Protein AF-A0A7S1ZEJ2-F1 (afdb_monomer_lite)

Foldseek 3Di:
DDPPPPDPQVVVVQVVLVVVQFHKDADDDPDPADLQFKKKWKWFADPNFTWTAQQQARDIDGLAQVQQADFFDPQQPVRTGAGPGIDRCVSRPSRMGTHHDGHPMKMKMWGNDDARWGADNVHDIDDADQVDCNGSCPPTDMDMD

InterPro domains:
  IPR032477 Glycoside hydrolase 64 [PF16483] (22-144)
  IPR032477 Glycoside hydrolase 64 [PS52006] (20-145)
  IPR037176 Osmotin/thaumatin-like superfamily [G3DSA:2.60.110.10] (18-145)

pLDDT: mean 91.73, std 11.55, range [36.91, 98.69]

Organism: NCBI:txid49249

Secondary structure (DSSP, 8-state):
------S-TTHHHHHHHHHTT-EEEE----SSS-GGGEEEEEEEEETTEEEEEETTTTEEEE--GGGEEEEPPTT-TT--EEE--PEEGGGSGGGEEEE-S-EEEEEEEEESS---PPBPTTS-BPPP-TT-TT-TTTT--EEE-

Structure (mmCIF, N/CA/C/O backbone):
data_AF-A0A7S1ZEJ2-F1
#
_entry.id   AF-A0A7S1ZEJ2-F1
#
loop_
_atom_site.group_PDB
_atom_site.id
_atom_site.type_symbol
_atom_site.label_atom_id
_atom_site.label_alt_id
_atom_site.label_comp_id
_atom_site.label_asym_id
_atom_site.label_entity_id
_atom_site.label_seq_id
_atom_site.pdbx_PDB_ins_code
_atom_site.Cartn_x
_atom_site.Cartn_y
_atom_site.Cartn_z
_atom_site.occupancy
_atom_site.B_iso_or_equiv
_atom_site.auth_seq_id
_atom_site.auth_comp_id
_atom_site.auth_asym_id
_atom_site.auth_atom_id
_atom_site.pdbx_PDB_model_num
ATOM 1 N N . PHE A 1 1 ? -33.261 -12.967 -3.034 1.00 48.66 1 PHE A N 1
ATOM 2 C CA . PHE A 1 1 ? -33.316 -13.673 -1.741 1.00 48.66 1 PHE A CA 1
ATOM 3 C C . PHE A 1 1 ? -31.991 -14.366 -1.455 1.00 48.66 1 PHE A C 1
ATOM 5 O O . PHE A 1 1 ? -31.801 -15.516 -1.824 1.00 48.66 1 PHE A O 1
ATOM 12 N N . ARG A 1 2 ? -31.076 -13.633 -0.820 1.00 36.91 2 ARG A N 1
ATOM 13 C CA . ARG A 1 2 ? -30.402 -14.036 0.419 1.00 36.91 2 ARG A CA 1
ATOM 14 C C . ARG A 1 2 ? -29.876 -12.745 1.042 1.00 36.91 2 ARG A C 1
ATOM 16 O O . ARG A 1 2 ? -28.788 -12.284 0.727 1.00 36.91 2 ARG A O 1
ATOM 23 N N . GLU A 1 3 ? -30.740 -12.123 1.839 1.00 48.00 3 GLU A N 1
ATOM 24 C CA . GLU A 1 3 ? -30.300 -11.319 2.975 1.00 48.00 3 GLU A CA 1
ATOM 25 C C . GLU A 1 3 ? -29.650 -12.296 3.960 1.00 48.00 3 GLU A C 1
ATOM 27 O O . GLU A 1 3 ? -30.299 -12.843 4.843 1.00 48.00 3 GLU A O 1
ATOM 32 N N . GLU A 1 4 ? -28.375 -12.597 3.755 1.00 45.34 4 GLU A N 1
ATOM 33 C CA . GLU A 1 4 ? -27.500 -12.837 4.892 1.00 45.34 4 GLU A CA 1
ATOM 34 C C . GLU A 1 4 ? -26.731 -11.533 5.032 1.00 45.34 4 GLU A C 1
ATOM 36 O O . GLU A 1 4 ? -25.855 -11.227 4.223 1.00 45.34 4 GLU A O 1
ATOM 41 N N . LEU A 1 5 ? -27.113 -10.720 6.022 1.00 45.12 5 LEU A N 1
ATOM 42 C CA . LEU A 1 5 ? -26.173 -9.775 6.609 1.00 45.12 5 LEU A CA 1
ATOM 43 C C . LEU A 1 5 ? -24.899 -10.581 6.851 1.00 45.12 5 LEU A C 1
ATOM 45 O O . LEU A 1 5 ? -24.948 -11.587 7.563 1.00 45.12 5 LEU A O 1
ATOM 49 N N . ALA A 1 6 ? -23.821 -10.208 6.156 1.00 49.28 6 ALA A N 1
ATOM 50 C CA . ALA A 1 6 ? -22.530 -10.860 6.278 1.00 49.28 6 ALA A CA 1
ATOM 51 C C . ALA A 1 6 ? -22.258 -11.115 7.763 1.00 49.28 6 ALA A C 1
ATOM 53 O O . ALA A 1 6 ? -22.502 -10.225 8.584 1.00 49.28 6 ALA A O 1
ATOM 54 N N . ALA A 1 7 ? -21.812 -12.332 8.100 1.00 55.09 7 ALA A N 1
ATOM 55 C CA . ALA A 1 7 ? -21.327 -12.657 9.439 1.00 55.09 7 ALA A CA 1
ATOM 56 C C . ALA A 1 7 ? -20.543 -11.453 9.988 1.00 55.09 7 ALA A C 1
ATOM 58 O O . ALA A 1 7 ? -19.780 -10.877 9.203 1.00 55.09 7 ALA A O 1
ATOM 59 N N . PRO A 1 8 ? -20.759 -11.032 11.252 1.00 60.78 8 PRO A N 1
ATOM 60 C CA . PRO A 1 8 ? -20.260 -9.755 11.734 1.00 60.78 8 PRO A CA 1
ATOM 61 C C . PRO A 1 8 ? -18.789 -9.623 11.382 1.00 60.78 8 PRO A C 1
ATOM 63 O O . PRO A 1 8 ? -17.963 -10.451 11.777 1.00 60.78 8 PRO A O 1
ATOM 66 N N . PHE A 1 9 ? -18.511 -8.661 10.506 1.00 73.44 9 PHE A N 1
ATOM 67 C CA . PHE A 1 9 ? -17.194 -8.420 9.956 1.00 73.44 9 PHE A CA 1
ATOM 68 C C . PHE A 1 9 ? -16.206 -8.340 11.122 1.00 73.44 9 PHE A C 1
ATOM 70 O O . PHE A 1 9 ? -16.243 -7.380 11.877 1.00 73.44 9 PHE A O 1
ATOM 77 N N . ASN A 1 10 ? -15.382 -9.376 11.300 1.00 79.81 10 ASN A N 1
ATOM 78 C CA . ASN A 1 10 ? -14.278 -9.488 12.257 1.00 79.81 10 ASN A CA 1
ATOM 79 C C . ASN A 1 10 ? -14.439 -8.729 13.596 1.00 79.81 10 ASN A C 1
ATOM 81 O O . ASN A 1 10 ? -13.499 -8.056 14.027 1.00 79.81 10 ASN A O 1
ATOM 85 N N . ASP A 1 11 ? -15.589 -8.855 14.274 1.00 83.56 11 ASP A N 1
ATOM 86 C CA . ASP A 1 11 ? -15.988 -8.008 15.417 1.00 83.56 11 ASP A CA 1
ATOM 87 C C . ASP A 1 11 ? -14.891 -7.804 16.469 1.00 83.56 11 ASP A C 1
ATOM 89 O O . ASP A 1 11 ? -14.611 -6.675 16.868 1.00 83.56 11 ASP A O 1
ATOM 93 N N . ALA A 1 12 ? -14.218 -8.878 16.894 1.00 85.81 12 ALA A N 1
ATOM 94 C CA . ALA A 1 12 ? -13.167 -8.793 17.909 1.00 85.81 12 ALA A CA 1
ATOM 95 C C . ALA A 1 12 ? -11.935 -7.999 17.431 1.00 85.81 12 ALA A C 1
ATOM 97 O O . ALA A 1 12 ? -11.381 -7.191 18.176 1.00 85.81 12 ALA A O 1
ATOM 98 N N . ARG A 1 13 ? -11.503 -8.194 16.176 1.00 87.00 13 ARG A N 1
ATOM 99 C CA . ARG A 1 13 ? -10.372 -7.447 15.597 1.00 87.00 13 ARG A CA 1
ATOM 100 C C . ARG A 1 13 ? -10.758 -5.985 15.374 1.00 87.00 13 ARG A C 1
ATOM 102 O O . ARG A 1 13 ? -9.969 -5.091 15.668 1.00 87.00 13 ARG A O 1
ATOM 109 N N . ASN A 1 14 ? -11.989 -5.745 14.939 1.00 92.00 14 ASN A N 1
ATOM 110 C CA . ASN A 1 14 ? -12.524 -4.405 14.741 1.00 92.00 14 ASN A CA 1
ATOM 111 C C . ASN A 1 14 ? -12.665 -3.633 16.045 1.00 92.00 14 ASN A C 1
ATOM 113 O O . ASN A 1 14 ? -12.286 -2.465 16.093 1.00 92.00 14 ASN A O 1
ATOM 117 N N . ALA A 1 15 ? -13.116 -4.286 17.116 1.00 92.50 15 ALA A N 1
ATOM 118 C CA . ALA A 1 15 ? -13.158 -3.691 18.445 1.00 92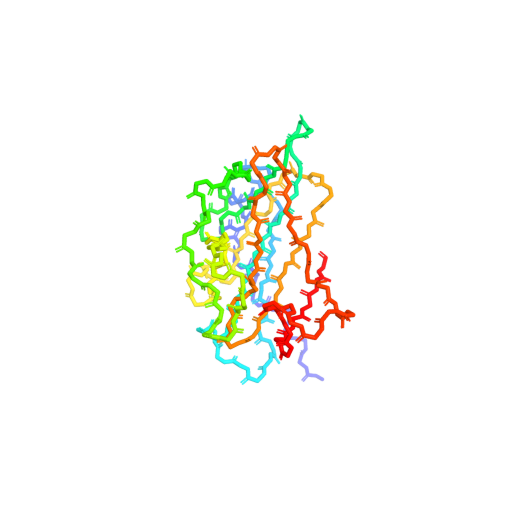.50 15 ALA A CA 1
ATOM 119 C C . ALA A 1 15 ? -11.765 -3.218 18.892 1.00 92.50 15 ALA A C 1
ATOM 121 O O . ALA A 1 15 ? -11.638 -2.108 19.404 1.00 92.50 15 ALA A O 1
ATOM 122 N N . ASN A 1 16 ? -10.709 -3.995 18.620 1.00 93.00 16 ASN A N 1
ATOM 123 C CA . ASN A 1 16 ? -9.329 -3.596 18.925 1.00 93.00 16 ASN A CA 1
ATOM 124 C C . ASN A 1 16 ? -8.863 -2.391 18.090 1.00 93.00 16 ASN A C 1
ATOM 126 O O . ASN A 1 16 ? -8.187 -1.498 18.608 1.00 93.00 16 ASN A O 1
ATOM 130 N N . PHE A 1 17 ? -9.226 -2.329 16.805 1.00 95.69 17 PHE A N 1
ATOM 131 C CA . PHE A 1 17 ? -8.924 -1.165 15.970 1.00 95.69 17 PHE A CA 1
ATOM 132 C C . PHE A 1 17 ? -9.636 0.091 16.471 1.00 95.69 17 PHE A C 1
ATOM 134 O O . PHE A 1 17 ? -8.983 1.107 16.700 1.00 95.69 17 PHE A O 1
ATOM 141 N N . VAL A 1 18 ? -10.934 0.004 16.751 1.00 95.00 18 VAL A N 1
ATOM 142 C CA . VAL A 1 18 ? -11.714 1.135 17.269 1.00 95.00 18 VAL A CA 1
ATOM 143 C C . VAL A 1 18 ? -11.185 1.593 18.630 1.00 95.00 18 VAL A C 1
ATOM 145 O O . VAL A 1 18 ? -10.970 2.788 18.829 1.00 95.00 18 VAL A O 1
ATOM 148 N N . ALA A 1 19 ? -10.891 0.661 19.542 1.00 95.12 19 ALA A N 1
ATOM 149 C CA . ALA A 1 19 ? -10.313 0.968 20.852 1.00 95.12 19 ALA A CA 1
ATOM 150 C C . ALA A 1 19 ? -8.933 1.647 20.764 1.00 95.12 19 ALA A C 1
ATOM 152 O O . ALA A 1 19 ? -8.556 2.386 21.671 1.00 95.12 19 ALA A O 1
ATOM 153 N N . SER A 1 20 ? -8.195 1.438 19.668 1.00 93.94 20 SER A N 1
ATOM 154 C CA . SER A 1 20 ? -6.914 2.101 19.381 1.00 93.94 20 SER A CA 1
ATOM 155 C C . SER A 1 20 ? -7.038 3.322 18.456 1.00 93.94 20 SER A C 1
ATOM 157 O O . SER A 1 20 ? -6.027 3.839 17.982 1.00 93.94 20 SER A O 1
ATOM 159 N N . GLY A 1 21 ? -8.259 3.811 18.206 1.00 95.00 21 GLY A N 1
ATOM 160 C CA . GLY A 1 21 ? -8.506 5.011 17.402 1.00 95.00 21 GLY A CA 1
ATOM 161 C C . GLY A 1 21 ? -8.303 4.822 15.895 1.00 95.00 21 GLY A C 1
ATOM 162 O O . GLY A 1 21 ? -8.055 5.798 15.186 1.00 95.00 21 GLY A O 1
ATOM 163 N N . LYS A 1 22 ? -8.386 3.583 15.401 1.00 96.56 22 LYS A N 1
ATOM 164 C CA . LYS A 1 22 ? -8.263 3.225 13.982 1.00 96.56 22 LYS A CA 1
ATOM 165 C C . LYS A 1 22 ? -9.632 2.864 13.402 1.00 96.56 22 LYS A C 1
ATOM 167 O O . LYS A 1 22 ? -10.455 2.243 14.073 1.00 96.56 22 LYS A O 1
ATOM 172 N N . LEU A 1 23 ? -9.861 3.221 12.141 1.00 95.31 23 LEU A N 1
ATOM 173 C CA . LEU A 1 23 ? -11.061 2.846 11.395 1.00 95.31 23 LEU A CA 1
ATOM 174 C C . LEU A 1 23 ? -10.818 1.493 10.701 1.00 95.31 23 LEU A C 1
ATOM 176 O O . LEU A 1 23 ? -9.891 1.414 9.897 1.00 95.31 23 LEU A O 1
ATOM 180 N N . PRO A 1 24 ? -11.580 0.423 10.992 1.00 95.50 24 PRO A N 1
ATOM 181 C CA . PRO A 1 24 ? -11.393 -0.863 10.323 1.00 95.50 24 PRO A CA 1
ATOM 182 C C . PRO A 1 24 ? -11.876 -0.831 8.865 1.00 95.50 24 PRO A C 1
ATOM 184 O O . PRO A 1 24 ? -12.976 -0.357 8.584 1.00 95.50 24 PRO A O 1
ATOM 187 N N . TYR A 1 25 ? -11.073 -1.382 7.953 1.00 95.25 25 TYR A N 1
ATOM 188 C CA . TYR A 1 25 ? -11.394 -1.550 6.531 1.00 95.25 25 TYR A CA 1
ATOM 189 C C . TYR A 1 25 ? -11.414 -3.035 6.161 1.00 95.25 25 TYR A C 1
ATOM 191 O O . TYR A 1 25 ? -10.425 -3.734 6.382 1.00 95.25 25 TYR A O 1
ATOM 199 N N . LEU A 1 26 ? -12.520 -3.499 5.572 1.00 94.50 26 LEU A N 1
ATOM 200 C CA . LEU A 1 26 ? -12.632 -4.835 4.978 1.00 94.50 26 LEU A CA 1
ATOM 201 C C . LEU A 1 26 ? -12.105 -4.818 3.541 1.00 94.50 26 LEU A C 1
ATOM 203 O O . LEU A 1 26 ? -12.587 -4.043 2.715 1.00 94.50 26 LEU A O 1
ATOM 207 N N . LEU A 1 27 ? -11.190 -5.728 3.225 1.00 94.00 27 LEU A N 1
ATOM 208 C CA . LEU A 1 27 ? -10.727 -5.997 1.868 1.00 94.00 27 LEU A CA 1
ATOM 209 C C . LEU A 1 27 ? -11.450 -7.228 1.303 1.00 94.00 27 LEU A C 1
ATOM 211 O O . LEU A 1 27 ? -10.937 -8.344 1.332 1.00 94.00 27 LEU A O 1
ATOM 215 N N . ASP A 1 28 ? -12.661 -7.034 0.783 1.00 94.19 28 ASP A N 1
ATOM 216 C CA . ASP A 1 28 ? -13.440 -8.124 0.185 1.00 94.19 28 ASP A CA 1
ATOM 217 C C . ASP A 1 28 ? -13.008 -8.390 -1.270 1.00 94.19 28 ASP A C 1
ATOM 219 O O . ASP A 1 28 ? -13.441 -7.714 -2.208 1.00 94.19 28 ASP A O 1
ATOM 223 N N . ASN A 1 29 ? -12.130 -9.377 -1.479 1.00 95.00 29 ASN A N 1
ATOM 224 C CA . ASN A 1 29 ? -11.659 -9.730 -2.819 1.00 95.00 29 ASN A CA 1
ATOM 225 C C . ASN A 1 29 ? -12.739 -10.456 -3.634 1.00 95.00 29 ASN A C 1
ATOM 227 O O . ASN A 1 29 ? -12.906 -11.672 -3.552 1.00 95.00 29 ASN A O 1
ATOM 231 N N . LYS A 1 30 ? -13.429 -9.689 -4.481 1.00 95.44 30 LYS A N 1
ATOM 232 C CA . LYS A 1 30 ? -14.364 -10.179 -5.509 1.00 95.44 30 LYS A CA 1
ATOM 233 C C . LYS A 1 30 ? -13.767 -10.208 -6.919 1.00 95.44 30 LYS A C 1
ATOM 235 O O . LYS A 1 30 ? -14.499 -10.322 -7.900 1.00 95.44 30 LYS A O 1
ATOM 240 N N . SER A 1 31 ? -12.452 -10.047 -7.039 1.00 95.44 31 SER A N 1
ATOM 241 C CA . SER A 1 31 ? -11.774 -10.103 -8.331 1.00 95.44 31 SER A CA 1
ATOM 242 C C . SER A 1 31 ? -11.566 -11.552 -8.793 1.00 95.44 31 SER A C 1
ATOM 244 O O . SER A 1 31 ? -11.847 -12.507 -8.072 1.00 95.44 31 SER A O 1
ATOM 246 N N . ARG A 1 32 ? -11.043 -11.722 -10.012 1.00 96.56 32 ARG A N 1
ATOM 247 C CA . ARG A 1 32 ? -10.613 -13.031 -10.537 1.00 96.56 32 ARG A CA 1
ATOM 248 C C . ARG A 1 32 ? -9.273 -13.516 -9.966 1.00 96.56 32 ARG A C 1
ATOM 250 O O . ARG A 1 32 ? -8.865 -14.629 -10.275 1.00 96.56 32 ARG A O 1
ATOM 257 N N . TYR A 1 33 ? -8.564 -12.659 -9.236 1.00 98.12 33 TYR A N 1
ATOM 258 C CA . TYR A 1 33 ? -7.190 -12.891 -8.807 1.00 98.12 33 TYR A CA 1
ATOM 259 C C . TYR A 1 33 ? -7.134 -13.567 -7.441 1.00 98.12 33 TYR A C 1
ATOM 261 O O . TYR A 1 33 ? -7.932 -13.256 -6.548 1.00 98.12 33 TYR A O 1
ATOM 269 N N . GLY A 1 34 ? -6.165 -14.471 -7.274 1.00 98.00 34 GLY A N 1
ATOM 270 C CA . GLY A 1 34 ? -5.849 -15.069 -5.980 1.00 98.00 34 GLY A CA 1
ATOM 271 C C . GLY A 1 34 ? -5.410 -14.008 -4.969 1.00 98.00 34 GLY A C 1
ATOM 272 O O . GLY A 1 34 ? -4.912 -12.947 -5.336 1.00 98.00 34 GLY A O 1
ATOM 273 N N . ARG A 1 35 ? -5.599 -14.267 -3.671 1.00 97.44 35 ARG A N 1
ATOM 274 C CA . ARG A 1 35 ? -5.227 -13.319 -2.597 1.00 97.44 35 ARG A CA 1
ATOM 275 C C . ARG A 1 35 ? -3.724 -13.020 -2.557 1.00 97.44 35 ARG A C 1
ATOM 277 O O . ARG A 1 35 ? -3.316 -11.952 -2.124 1.00 97.44 35 ARG A O 1
ATOM 284 N N . ASP A 1 36 ? -2.911 -13.970 -2.983 1.00 98.31 36 ASP A N 1
ATOM 285 C CA . ASP A 1 36 ? -1.462 -13.860 -3.143 1.00 98.31 36 ASP A CA 1
ATOM 286 C C . ASP A 1 36 ? -1.049 -13.009 -4.356 1.00 98.31 36 ASP A C 1
ATOM 288 O O . ASP A 1 36 ? 0.108 -12.613 -4.456 1.00 98.31 36 ASP A O 1
ATOM 292 N N . GLN A 1 37 ? -2.001 -12.690 -5.239 1.00 98.56 37 GLN A N 1
ATOM 293 C CA . GLN A 1 37 ? -1.830 -11.854 -6.427 1.00 98.56 37 GLN A CA 1
ATOM 294 C C . GLN A 1 37 ? -2.482 -10.471 -6.274 1.00 98.56 37 GLN A C 1
ATOM 296 O O . GLN A 1 37 ? -2.564 -9.731 -7.249 1.00 98.56 37 GLN A O 1
ATOM 301 N N . VAL A 1 38 ? -2.998 -10.113 -5.096 1.00 98.62 38 VAL A N 1
ATOM 302 C CA . VAL A 1 38 ? -3.556 -8.779 -4.832 1.00 98.62 38 VAL A CA 1
ATOM 303 C C . VAL A 1 38 ? -2.642 -8.072 -3.847 1.00 98.62 38 VAL A C 1
ATOM 305 O O . VAL A 1 38 ? -2.398 -8.585 -2.758 1.00 98.62 38 VAL A O 1
ATOM 308 N N . TYR A 1 39 ? -2.165 -6.893 -4.221 1.00 98.56 39 TYR A N 1
ATOM 309 C CA . TYR A 1 39 ? -1.208 -6.103 -3.458 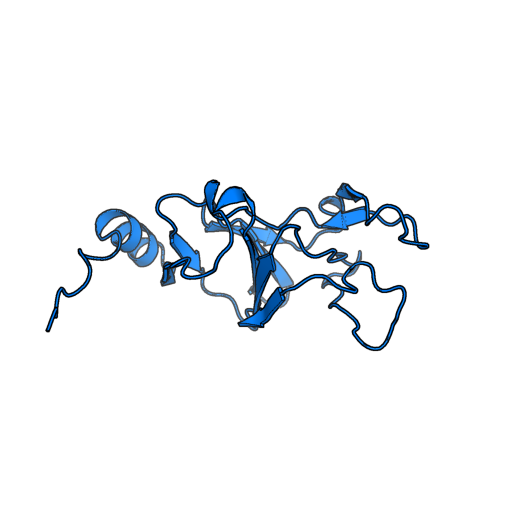1.00 98.56 39 TYR A CA 1
ATOM 310 C C . TYR A 1 39 ? -1.863 -4.792 -3.040 1.00 98.56 39 TYR A C 1
ATOM 312 O O . TYR A 1 39 ? -2.477 -4.114 -3.864 1.00 98.56 39 TYR A O 1
ATOM 320 N N . ILE A 1 40 ? -1.746 -4.436 -1.761 1.00 98.69 40 ILE A N 1
ATOM 321 C CA . ILE A 1 40 ? -2.370 -3.241 -1.199 1.00 98.69 40 ILE A CA 1
ATOM 322 C C . ILE A 1 40 ? -1.331 -2.417 -0.441 1.00 98.69 40 ILE A C 1
ATOM 324 O O . ILE A 1 40 ? -0.565 -2.957 0.355 1.00 98.69 40 ILE A O 1
ATOM 328 N N . ALA A 1 41 ? -1.337 -1.104 -0.652 1.00 98.31 41 ALA A N 1
ATOM 329 C CA . ALA A 1 41 ? -0.578 -0.142 0.143 1.00 98.31 41 ALA A CA 1
ATOM 330 C C . ALA A 1 41 ? -1.484 1.024 0.545 1.00 98.31 41 ALA A C 1
ATOM 332 O O . ALA A 1 41 ? -2.354 1.430 -0.224 1.00 98.31 41 ALA A O 1
ATOM 333 N N . ALA A 1 42 ? -1.272 1.594 1.730 1.00 98.12 42 ALA A N 1
ATOM 334 C CA . ALA A 1 42 ? -1.965 2.803 2.164 1.00 98.12 42 ALA A CA 1
ATOM 335 C C . ALA A 1 42 ? -0.951 3.887 2.527 1.00 98.12 42 ALA A C 1
ATOM 337 O O . ALA A 1 42 ? 0.013 3.649 3.252 1.00 98.12 42 ALA A O 1
ATOM 338 N N . THR A 1 43 ? -1.189 5.090 2.020 1.00 97.50 43 THR A N 1
ATOM 339 C CA . THR A 1 43 ? -0.340 6.269 2.220 1.00 97.50 43 THR A CA 1
ATOM 340 C C . THR A 1 43 ? -1.156 7.414 2.801 1.00 97.50 43 THR A C 1
ATOM 342 O O . THR A 1 43 ? -2.383 7.395 2.713 1.00 97.50 43 THR A O 1
ATOM 345 N N . GLY A 1 44 ? -0.497 8.409 3.390 1.00 96.69 44 GLY A N 1
ATOM 346 C CA . GLY A 1 44 ? -1.136 9.636 3.858 1.00 96.69 44 GLY A CA 1
ATOM 347 C C . GLY A 1 44 ? -0.154 10.576 4.547 1.00 96.69 44 GLY A C 1
ATOM 348 O O . GLY A 1 44 ? 1.050 10.528 4.300 1.00 96.69 44 GLY A O 1
ATOM 349 N N . ILE A 1 45 ? -0.680 11.452 5.402 1.00 96.88 45 ILE A N 1
ATOM 350 C CA . ILE A 1 45 ? 0.077 12.491 6.107 1.00 96.88 45 ILE A CA 1
ATOM 351 C C . ILE A 1 45 ? -0.280 12.490 7.599 1.00 96.88 45 ILE A C 1
ATOM 353 O O . ILE A 1 45 ? -1.461 12.475 7.958 1.00 96.88 45 ILE A O 1
ATOM 357 N N . VAL A 1 46 ? 0.741 12.574 8.458 1.00 96.44 46 VAL A N 1
ATOM 358 C CA . VAL A 1 46 ? 0.626 12.799 9.910 1.00 96.44 46 VAL A CA 1
ATOM 359 C C . VAL A 1 46 ? 1.465 14.016 10.280 1.00 96.44 46 VAL A C 1
ATOM 361 O O . VAL A 1 46 ? 2.658 14.056 9.993 1.00 96.44 46 VAL A O 1
ATOM 364 N N . ASP A 1 47 ? 0.839 15.028 10.885 1.00 95.12 47 ASP A N 1
ATOM 365 C CA . ASP A 1 47 ? 1.501 16.267 11.329 1.00 95.12 47 ASP A CA 1
ATOM 366 C C . ASP A 1 47 ? 2.369 16.935 10.243 1.00 95.12 47 ASP A C 1
ATOM 368 O O . ASP A 1 47 ? 3.454 17.448 10.504 1.00 95.12 47 ASP A O 1
ATOM 372 N N . GLY A 1 48 ? 1.894 16.900 8.992 1.00 94.12 48 GLY A N 1
ATOM 373 C CA . GLY A 1 48 ? 2.595 17.447 7.824 1.00 94.12 48 GLY A CA 1
ATOM 374 C C . GLY A 1 48 ? 3.644 16.520 7.199 1.00 94.12 48 GLY A C 1
ATOM 375 O O . GLY A 1 48 ? 4.140 16.825 6.119 1.00 94.12 48 GLY A O 1
ATOM 376 N N . ASN A 1 49 ? 3.940 15.375 7.818 1.00 94.81 49 ASN A N 1
ATOM 377 C CA . ASN A 1 49 ? 4.928 14.416 7.332 1.00 94.81 49 ASN A CA 1
ATOM 378 C C . ASN A 1 49 ? 4.266 13.290 6.520 1.00 94.81 49 ASN A C 1
ATOM 380 O O . ASN A 1 49 ? 3.294 12.693 6.999 1.00 94.81 49 ASN A O 1
ATOM 384 N N . PRO A 1 50 ? 4.776 12.965 5.317 1.00 96.69 50 PRO A N 1
ATOM 385 C CA . PRO A 1 50 ? 4.308 11.822 4.539 1.00 96.69 50 PRO A CA 1
ATOM 386 C C . PRO A 1 50 ? 4.588 10.492 5.248 1.00 96.69 50 PRO A C 1
ATOM 388 O O . PRO A 1 50 ? 5.702 10.235 5.712 1.00 96.69 50 PRO A O 1
ATOM 391 N N . VAL A 1 51 ? 3.574 9.632 5.300 1.00 97.38 51 VAL A N 1
ATOM 392 C CA . VAL A 1 51 ? 3.631 8.318 5.947 1.00 97.38 51 VAL A CA 1
ATOM 393 C C . VAL A 1 51 ? 2.981 7.245 5.086 1.00 97.38 51 VAL A C 1
ATOM 395 O O . VAL A 1 51 ? 2.097 7.522 4.273 1.00 97.38 51 VAL A O 1
ATOM 398 N N . TRP A 1 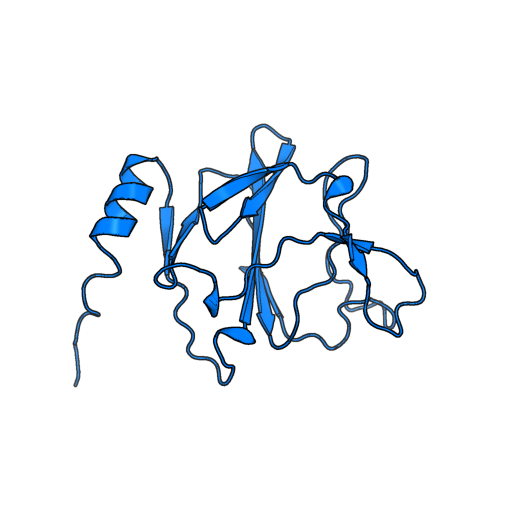52 ? 3.364 5.999 5.319 1.00 97.69 52 TRP A N 1
ATOM 399 C CA . TRP A 1 52 ? 2.644 4.827 4.842 1.00 97.69 52 TRP A CA 1
ATOM 400 C C . TRP A 1 52 ? 2.210 3.959 6.027 1.00 97.69 52 TRP A C 1
ATOM 402 O O . TRP A 1 52 ? 2.732 4.085 7.138 1.00 97.69 52 TRP A O 1
ATOM 412 N N . VAL A 1 53 ? 1.197 3.125 5.809 1.00 98.06 53 VAL A N 1
ATOM 413 C CA . VAL A 1 53 ? 0.670 2.201 6.816 1.00 98.06 53 VAL A CA 1
ATOM 414 C C . VAL A 1 53 ? 1.050 0.787 6.405 1.00 98.06 53 VAL A C 1
ATOM 416 O O . VAL A 1 53 ? 0.766 0.386 5.279 1.00 98.06 53 VAL A O 1
ATOM 419 N N . HIS A 1 54 ? 1.654 0.022 7.308 1.00 97.50 54 HIS A N 1
ATOM 420 C CA . HIS A 1 54 ? 1.900 -1.399 7.087 1.00 97.50 54 HIS A CA 1
ATOM 421 C C . HIS A 1 54 ? 0.618 -2.181 7.384 1.00 97.50 54 HIS A C 1
ATOM 423 O O . HIS A 1 54 ? 0.088 -2.129 8.491 1.00 97.50 54 HIS A O 1
ATOM 429 N N . LEU A 1 55 ? 0.046 -2.864 6.388 1.00 97.44 55 LEU A N 1
ATOM 430 C CA . LEU A 1 55 ? -1.339 -3.348 6.486 1.00 97.44 55 LEU A CA 1
ATOM 431 C C . LEU A 1 55 ? -1.502 -4.604 7.353 1.00 97.44 55 LEU A C 1
ATOM 433 O O . LEU A 1 55 ? -2.601 -4.850 7.854 1.00 97.44 55 LEU A O 1
ATOM 437 N N . SER A 1 56 ? -0.442 -5.383 7.576 1.00 95.25 56 SER A N 1
ATOM 438 C CA . SER A 1 56 ? -0.532 -6.601 8.395 1.00 95.25 56 SER A CA 1
ATOM 439 C C . SER A 1 56 ? -0.732 -6.294 9.891 1.00 95.25 56 SER A C 1
ATOM 441 O O . SER A 1 56 ? -1.525 -6.963 10.566 1.00 95.25 56 SER A O 1
ATOM 443 N N . ASP A 1 57 ? -0.101 -5.227 10.394 1.00 95.31 57 ASP A N 1
ATOM 444 C CA . ASP A 1 57 ? -0.151 -4.791 11.800 1.00 95.31 57 ASP A CA 1
ATOM 445 C C . ASP A 1 57 ? -0.762 -3.391 12.009 1.00 95.31 57 ASP A C 1
ATOM 447 O O . ASP A 1 57 ? -1.030 -2.976 13.142 1.00 95.31 57 ASP A O 1
ATOM 451 N N . SER A 1 58 ? -1.066 -2.680 10.921 1.00 96.69 58 SER A N 1
ATOM 452 C CA . SER A 1 58 ? -1.632 -1.328 10.929 1.00 96.69 58 SER A CA 1
ATOM 453 C C . SER A 1 58 ? -0.743 -0.293 11.633 1.00 96.69 58 SER A C 1
ATOM 455 O O . SER A 1 58 ? -1.257 0.611 12.306 1.00 96.69 58 SER A O 1
ATOM 457 N N . SER A 1 59 ? 0.578 -0.447 11.548 1.00 96.88 59 SER A N 1
ATOM 458 C CA . SER A 1 59 ? 1.564 0.513 12.057 1.00 96.88 59 SER A CA 1
ATOM 459 C C . SER A 1 59 ? 1.845 1.630 11.045 1.00 96.88 59 SER A C 1
ATOM 461 O O . SER A 1 59 ? 1.660 1.458 9.842 1.00 96.88 59 SER A O 1
ATOM 463 N N . ILE A 1 60 ? 2.227 2.810 11.544 1.00 97.38 60 ILE A N 1
ATOM 464 C CA . ILE A 1 60 ? 2.562 3.983 10.724 1.00 97.38 60 ILE A CA 1
ATOM 465 C C . ILE A 1 60 ? 4.076 4.060 10.594 1.00 97.38 60 ILE A C 1
ATOM 467 O O . ILE A 1 60 ? 4.783 4.027 11.601 1.00 97.38 60 ILE A O 1
ATOM 471 N N . HIS A 1 61 ? 4.549 4.252 9.370 1.00 97.19 61 HIS A N 1
ATOM 472 C CA . HIS A 1 61 ? 5.957 4.427 9.059 1.00 97.19 61 HIS A CA 1
ATOM 473 C C . HIS A 1 61 ? 6.180 5.716 8.262 1.00 97.19 61 HIS A C 1
ATOM 475 O O . HIS A 1 61 ? 5.348 6.070 7.421 1.00 97.19 61 HIS A O 1
ATOM 481 N N . PRO A 1 62 ? 7.296 6.430 8.488 1.00 96.00 62 PRO A N 1
ATOM 482 C CA . PRO A 1 62 ? 7.667 7.553 7.638 1.00 96.00 62 PRO A CA 1
ATOM 483 C C . PRO A 1 62 ? 7.965 7.068 6.214 1.00 96.00 62 PRO A C 1
ATOM 485 O O . PRO A 1 62 ? 8.502 5.976 6.016 1.00 96.00 62 PRO A O 1
ATOM 488 N N . MET A 1 63 ? 7.644 7.892 5.215 1.00 96.69 63 MET A N 1
ATOM 489 C CA . MET A 1 63 ? 8.143 7.681 3.854 1.00 96.69 63 MET A CA 1
ATOM 490 C C . MET A 1 63 ? 9.613 8.095 3.775 1.00 96.69 63 MET A C 1
ATOM 492 O O . MET A 1 63 ? 9.927 9.257 3.525 1.00 96.69 63 MET A O 1
ATOM 496 N N . ASP A 1 64 ? 10.501 7.140 4.025 1.00 94.44 64 ASP A N 1
ATOM 497 C CA . ASP A 1 64 ? 11.951 7.325 4.015 1.00 94.44 64 ASP A CA 1
ATOM 498 C C . ASP A 1 64 ? 12.586 6.552 2.849 1.00 94.44 64 ASP A C 1
ATOM 500 O O . ASP A 1 64 ? 12.206 5.415 2.570 1.00 94.44 64 ASP A O 1
ATOM 504 N N . SER A 1 65 ? 13.576 7.136 2.170 1.00 95.38 65 SER A N 1
ATOM 505 C CA . SER A 1 65 ? 14.224 6.494 1.018 1.00 95.38 65 SER A CA 1
ATOM 506 C C . SER A 1 65 ? 14.931 5.174 1.350 1.00 95.38 65 SER A C 1
ATOM 508 O O . SER A 1 65 ? 15.214 4.402 0.442 1.00 95.38 65 SER A O 1
ATOM 510 N N . SER A 1 66 ? 15.204 4.878 2.624 1.00 95.56 66 SER A N 1
ATOM 511 C CA . SER A 1 66 ? 15.710 3.571 3.068 1.00 95.56 66 SER A CA 1
ATOM 512 C C . SER A 1 66 ? 14.736 2.416 2.818 1.00 95.56 66 SER A C 1
ATOM 514 O O . SER A 1 66 ? 15.173 1.269 2.770 1.00 95.56 66 SER A O 1
ATOM 516 N N . PHE A 1 67 ? 13.446 2.700 2.605 1.00 96.88 67 PHE A N 1
ATOM 517 C CA . PHE A 1 67 ? 12.466 1.699 2.181 1.00 96.88 67 PHE A CA 1
ATOM 518 C C . PHE A 1 67 ? 12.525 1.391 0.681 1.00 96.88 67 PHE A C 1
ATOM 520 O O . PHE A 1 67 ? 11.891 0.430 0.253 1.00 96.88 67 PHE A O 1
ATOM 527 N N . ASN A 1 68 ? 13.275 2.156 -0.123 1.00 97.69 68 ASN A N 1
ATOM 528 C CA . ASN A 1 68 ? 13.473 1.865 -1.543 1.00 97.69 68 ASN A CA 1
ATOM 529 C C . ASN A 1 68 ? 14.422 0.666 -1.708 1.00 97.69 68 ASN A C 1
ATOM 531 O O . ASN A 1 68 ? 15.633 0.835 -1.861 1.00 97.69 68 ASN A O 1
ATOM 535 N N . THR A 1 69 ? 13.880 -0.549 -1.651 1.00 97.38 69 THR A N 1
ATOM 536 C CA . THR A 1 69 ? 14.650 -1.803 -1.620 1.00 97.38 69 THR A CA 1
ATOM 537 C C . THR A 1 69 ? 14.274 -2.785 -2.728 1.00 97.38 69 THR A C 1
ATOM 539 O O . THR A 1 69 ? 15.048 -3.705 -2.997 1.00 97.38 69 THR A O 1
ATOM 542 N N . ILE A 1 70 ? 13.131 -2.605 -3.399 1.00 95.50 70 ILE A N 1
ATOM 543 C CA . ILE A 1 70 ? 12.672 -3.513 -4.458 1.00 95.50 70 ILE A CA 1
ATOM 544 C C . ILE A 1 70 ? 13.232 -3.055 -5.807 1.00 95.50 70 ILE A C 1
ATOM 546 O O . ILE A 1 70 ? 13.047 -1.892 -6.160 1.00 95.50 70 ILE A O 1
ATOM 550 N N . PRO A 1 71 ? 13.876 -3.926 -6.600 1.00 93.81 71 PRO A N 1
ATOM 551 C CA . PRO A 1 71 ? 14.260 -3.567 -7.961 1.00 93.81 71 PRO A CA 1
ATOM 552 C C . PRO A 1 71 ? 13.028 -3.290 -8.832 1.00 93.81 71 PRO A C 1
ATOM 554 O O . PRO A 1 71 ? 11.997 -3.951 -8.691 1.00 93.81 71 PRO A O 1
ATOM 557 N N . GLY A 1 72 ? 13.153 -2.336 -9.756 1.00 90.69 72 GLY A N 1
ATOM 558 C CA . GLY A 1 72 ? 12.165 -2.120 -10.812 1.00 90.69 72 GLY A CA 1
ATOM 559 C C . GLY A 1 72 ? 11.915 -3.358 -11.683 1.00 90.69 72 GLY A C 1
ATOM 560 O O . GLY A 1 72 ? 12.618 -4.370 -11.565 1.00 90.69 72 GLY A O 1
ATOM 561 N N . PRO A 1 73 ? 10.916 -3.297 -12.579 1.00 87.25 73 PRO A N 1
ATOM 562 C CA . PRO A 1 73 ? 10.736 -4.329 -13.591 1.00 87.25 73 PRO A CA 1
ATOM 563 C C . PRO A 1 73 ? 12.000 -4.444 -14.462 1.00 87.25 73 PRO A C 1
ATOM 565 O O . PRO A 1 73 ? 12.795 -3.513 -14.564 1.00 87.25 73 PRO A O 1
ATOM 568 N N . SER A 1 74 ? 12.222 -5.611 -15.072 1.00 81.06 74 SER A N 1
ATOM 569 C CA . SER A 1 74 ? 13.484 -5.945 -15.763 1.00 81.06 74 SER A CA 1
ATOM 570 C C . SER A 1 74 ? 13.885 -4.987 -16.894 1.00 81.06 74 SER A C 1
ATOM 572 O O . SER A 1 74 ? 15.044 -4.955 -17.299 1.00 81.06 74 SER A O 1
ATOM 574 N N . ASP A 1 75 ? 12.918 -4.253 -17.422 1.00 76.50 75 ASP A N 1
ATOM 575 C CA . ASP A 1 75 ? 12.993 -3.297 -18.516 1.00 76.50 75 ASP A CA 1
ATOM 576 C C . ASP A 1 75 ? 12.943 -1.831 -18.049 1.00 76.50 75 ASP A C 1
ATOM 578 O O . ASP A 1 75 ? 12.929 -0.929 -18.886 1.00 76.50 75 ASP A O 1
ATOM 582 N N . ASP A 1 76 ? 12.975 -1.573 -16.736 1.00 79.75 76 ASP A N 1
ATOM 583 C CA . ASP A 1 76 ? 13.095 -0.223 -16.188 1.00 79.75 76 ASP A CA 1
ATOM 584 C C . ASP A 1 76 ? 14.465 0.393 -16.543 1.00 79.75 76 ASP A C 1
ATOM 586 O O . ASP A 1 76 ? 15.509 -0.064 -16.061 1.00 79.75 76 ASP A O 1
ATOM 590 N N . PRO A 1 77 ? 14.497 1.465 -17.357 1.00 76.44 77 PRO A N 1
ATOM 591 C CA . PRO A 1 77 ? 15.742 2.078 -17.802 1.00 76.44 77 PRO A CA 1
ATOM 592 C C . PRO A 1 77 ? 16.458 2.863 -16.696 1.00 76.44 77 PRO A C 1
ATOM 594 O O . PRO A 1 77 ? 17.611 3.256 -16.883 1.00 76.44 77 PRO A O 1
ATOM 597 N N . THR A 1 78 ? 15.792 3.143 -15.571 1.00 82.44 78 THR A N 1
ATOM 598 C CA . THR A 1 78 ? 16.366 3.949 -14.489 1.00 82.44 78 THR A CA 1
ATOM 599 C C . THR A 1 78 ? 17.295 3.141 -13.585 1.00 82.44 78 THR A C 1
ATOM 601 O O . THR A 1 78 ? 18.233 3.704 -13.014 1.00 82.44 78 THR A O 1
ATOM 604 N N . GLY A 1 79 ? 17.056 1.828 -13.466 1.00 82.88 79 GLY A N 1
ATOM 605 C CA . GLY A 1 79 ? 17.748 0.958 -12.515 1.00 82.88 79 GLY A CA 1
ATOM 606 C C . GLY A 1 79 ? 17.489 1.344 -11.056 1.00 82.88 79 GLY A C 1
ATOM 607 O O . GLY A 1 79 ? 18.331 1.079 -10.194 1.00 82.88 79 GLY A O 1
ATOM 608 N N . TRP A 1 80 ? 16.378 2.033 -10.778 1.00 90.19 80 TRP A N 1
ATOM 609 C CA . TRP A 1 80 ? 16.047 2.496 -9.437 1.00 90.19 80 TRP A CA 1
ATOM 610 C C . TRP A 1 80 ? 15.534 1.354 -8.558 1.00 90.19 80 TRP A C 1
ATOM 612 O O . TRP A 1 80 ? 15.041 0.324 -9.023 1.00 90.19 80 TRP A O 1
ATOM 622 N N . LEU A 1 81 ? 15.663 1.564 -7.248 1.00 96.12 81 LEU A N 1
ATOM 623 C CA . LEU A 1 81 ? 14.950 0.777 -6.252 1.00 96.12 81 LEU A 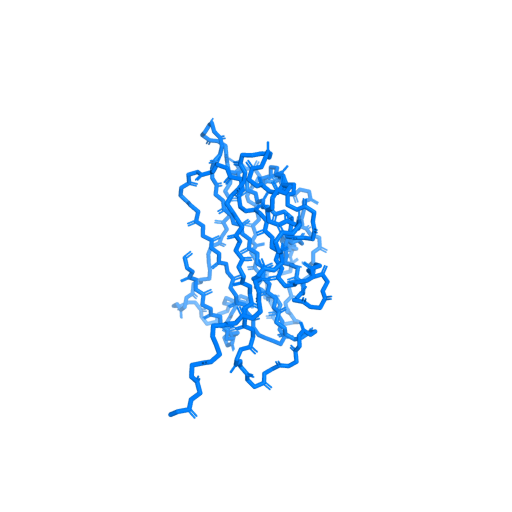CA 1
ATOM 624 C C . LEU A 1 81 ? 13.678 1.520 -5.844 1.00 96.12 81 LEU A C 1
ATOM 626 O O . LEU A 1 81 ? 13.667 2.747 -5.767 1.00 96.12 81 LEU A O 1
ATOM 630 N N . TYR A 1 82 ? 12.632 0.765 -5.544 1.00 97.44 82 TYR A N 1
ATOM 631 C CA . TYR A 1 82 ? 11.295 1.241 -5.218 1.00 97.44 82 TYR A CA 1
ATOM 632 C C . TYR A 1 82 ? 10.890 0.789 -3.818 1.00 97.44 82 TYR A C 1
ATOM 634 O O . TYR A 1 82 ? 11.420 -0.185 -3.277 1.00 97.44 82 TYR A O 1
ATOM 642 N N . ALA A 1 83 ? 9.972 1.540 -3.220 1.00 98.00 83 ALA A N 1
ATOM 643 C CA . ALA A 1 83 ? 9.547 1.391 -1.843 1.00 98.00 83 ALA A CA 1
ATOM 644 C C . ALA A 1 83 ? 8.838 0.048 -1.603 1.00 98.00 83 ALA A C 1
ATOM 646 O O . ALA A 1 83 ? 7.816 -0.246 -2.229 1.00 98.00 83 ALA A O 1
ATOM 647 N N . ASP A 1 84 ? 9.342 -0.740 -0.652 1.00 97.75 84 ASP A N 1
ATOM 648 C CA . ASP A 1 84 ? 8.719 -1.994 -0.213 1.00 97.75 84 ASP A CA 1
ATOM 649 C C . ASP A 1 84 ? 7.601 -1.731 0.803 1.00 97.75 84 ASP A C 1
ATOM 651 O O . ASP A 1 84 ? 7.796 -1.797 2.017 1.00 97.75 84 ASP A O 1
ATOM 655 N N . ILE A 1 85 ? 6.430 -1.338 0.295 1.00 97.69 85 ILE A N 1
ATOM 656 C CA . ILE A 1 85 ? 5.281 -0.926 1.126 1.00 97.69 85 ILE A CA 1
ATOM 657 C C . ILE A 1 85 ? 3.989 -1.687 0.823 1.00 97.69 85 ILE A C 1
ATOM 659 O O . ILE A 1 85 ? 2.975 -1.493 1.497 1.00 97.69 85 ILE A O 1
ATOM 663 N N . PHE A 1 86 ? 3.992 -2.528 -0.211 1.00 98.38 86 PHE A N 1
ATOM 664 C CA . PHE A 1 86 ? 2.816 -3.284 -0.623 1.00 98.38 86 PHE A CA 1
ATOM 665 C C . PHE A 1 86 ? 2.702 -4.576 0.181 1.00 98.38 86 PHE A C 1
ATOM 667 O O . PHE A 1 86 ? 3.590 -5.420 0.173 1.00 98.38 86 PHE A O 1
ATOM 674 N N . THR A 1 87 ? 1.560 -4.769 0.834 1.00 98.50 87 THR A N 1
ATOM 675 C CA . THR A 1 87 ? 1.217 -6.019 1.517 1.00 98.50 87 THR A CA 1
ATOM 676 C C . THR A 1 87 ? 0.328 -6.861 0.603 1.00 98.50 87 THR A C 1
ATOM 678 O O . THR A 1 87 ? -0.666 -6.358 0.075 1.00 98.50 87 THR A O 1
ATOM 681 N N . ARG A 1 88 ? 0.646 -8.147 0.415 1.00 98.38 88 ARG A N 1
ATOM 682 C CA . ARG A 1 88 ? -0.269 -9.072 -0.276 1.00 98.38 88 ARG A CA 1
ATOM 683 C C . ARG A 1 88 ? -1.526 -9.275 0.557 1.00 98.38 88 ARG A C 1
ATOM 685 O O . ARG A 1 88 ? -1.440 -9.393 1.776 1.00 98.38 88 ARG A O 1
ATOM 692 N N . LEU A 1 89 ? -2.687 -9.419 -0.074 1.00 98.31 89 LEU A N 1
ATOM 693 C CA . LEU A 1 89 ? -3.934 -9.689 0.645 1.00 98.31 89 LEU A CA 1
ATOM 694 C C . LEU A 1 89 ? -3.875 -11.001 1.447 1.00 98.31 89 LEU A C 1
ATOM 696 O O . LEU A 1 89 ? -4.481 -11.114 2.511 1.00 98.31 89 LEU A O 1
ATOM 700 N N . SER A 1 90 ? -3.121 -11.998 0.976 1.00 97.62 90 SER A N 1
ATOM 701 C CA . SER A 1 90 ? -2.846 -13.229 1.733 1.00 97.62 90 SER A CA 1
ATOM 702 C C . SER A 1 90 ? -2.175 -12.981 3.086 1.00 97.62 90 SER A C 1
ATOM 704 O O . SER A 1 90 ? -2.374 -13.772 4.004 1.00 97.62 90 SER A O 1
ATOM 706 N N . ASP A 1 91 ? -1.427 -11.885 3.210 1.00 98.00 91 ASP A N 1
ATOM 707 C CA . ASP A 1 91 ? -0.591 -11.568 4.368 1.00 98.00 91 ASP A CA 1
ATOM 708 C C . ASP A 1 91 ? -1.308 -10.600 5.335 1.00 98.00 91 ASP A C 1
ATOM 710 O O . ASP A 1 91 ? -0.804 -10.304 6.419 1.00 98.00 91 ASP A O 1
ATOM 714 N N . ILE A 1 92 ? -2.511 -10.126 4.976 1.00 96.69 92 ILE A N 1
ATOM 715 C CA . ILE A 1 92 ? -3.349 -9.261 5.816 1.00 96.69 92 ILE A CA 1
ATOM 716 C C . ILE A 1 92 ? -4.273 -10.134 6.679 1.00 96.69 92 ILE A C 1
ATOM 718 O O . ILE A 1 92 ? -5.151 -10.823 6.146 1.00 96.69 92 ILE A O 1
ATOM 722 N N . PRO A 1 93 ? -4.148 -10.098 8.020 1.00 94.00 93 PRO A N 1
ATOM 723 C CA . PRO A 1 93 ? -4.950 -10.956 8.881 1.00 94.00 93 PRO A CA 1
ATOM 724 C C . PRO A 1 93 ? -6.446 -10.653 8.763 1.00 94.00 93 PRO A C 1
ATOM 726 O O . PRO A 1 93 ? -6.884 -9.517 8.971 1.00 94.00 93 PRO A O 1
ATOM 729 N N . LEU A 1 94 ? -7.227 -11.700 8.482 1.00 92.62 94 LEU A N 1
ATOM 730 C CA . LEU A 1 94 ? -8.684 -11.641 8.320 1.00 92.62 94 LEU A CA 1
ATOM 731 C C . LEU A 1 94 ? -9.149 -10.599 7.284 1.00 92.62 94 LEU A C 1
ATOM 733 O O . LEU A 1 94 ? -10.224 -10.026 7.440 1.00 92.62 94 LEU A O 1
ATOM 737 N N . ASP A 1 95 ? -8.337 -10.293 6.269 1.00 93.56 95 ASP A N 1
ATOM 738 C CA . ASP A 1 95 ? -8.660 -9.283 5.244 1.00 93.56 95 ASP A CA 1
ATOM 739 C C . ASP A 1 95 ? -8.960 -7.895 5.811 1.00 93.56 95 ASP A C 1
ATOM 741 O O . ASP A 1 95 ? -9.686 -7.106 5.209 1.00 93.56 95 ASP A O 1
ATOM 745 N N . THR A 1 96 ? -8.447 -7.603 7.008 1.00 94.44 96 THR A N 1
ATOM 746 C CA . THR A 1 96 ? -8.764 -6.369 7.719 1.00 94.44 96 THR A CA 1
ATOM 747 C C . THR A 1 96 ? -7.525 -5.686 8.246 1.00 94.44 96 THR A C 1
ATOM 749 O O . THR A 1 96 ? -6.775 -6.244 9.060 1.00 94.44 96 THR A O 1
ATOM 752 N N . PHE A 1 97 ? -7.403 -4.418 7.882 1.00 96.19 97 PHE A N 1
ATOM 753 C CA . PHE A 1 97 ? -6.467 -3.491 8.491 1.00 96.19 97 PHE A CA 1
ATOM 754 C C . PHE A 1 97 ? -7.229 -2.339 9.157 1.00 96.19 97 PHE A C 1
ATOM 756 O O . PHE A 1 97 ? -8.361 -2.018 8.791 1.00 96.19 97 PHE A O 1
ATOM 763 N N . GLY A 1 98 ? -6.613 -1.734 10.167 1.00 97.00 98 GLY A N 1
ATOM 764 C CA . GLY A 1 98 ? -7.116 -0.526 10.803 1.00 97.00 98 GLY A CA 1
ATOM 765 C C . GLY A 1 98 ? -6.408 0.688 10.228 1.00 97.00 98 GLY A C 1
ATOM 766 O O . GLY A 1 98 ? -5.212 0.852 10.445 1.00 97.00 98 GLY A O 1
ATOM 767 N N . LEU A 1 99 ? -7.126 1.570 9.541 1.00 97.25 99 LEU A N 1
ATOM 768 C CA . LEU A 1 99 ? -6.562 2.829 9.077 1.00 97.25 99 LEU A CA 1
ATOM 769 C C . LEU A 1 99 ? -6.453 3.803 10.266 1.00 97.25 99 LEU A C 1
ATOM 771 O O . LEU A 1 99 ? -7.480 4.162 10.855 1.00 97.25 99 LEU A O 1
ATOM 775 N N . PRO A 1 100 ? -5.243 4.231 10.659 1.00 96.38 100 PRO A N 1
ATOM 776 C CA . PRO A 1 100 ? -5.087 5.250 11.684 1.00 96.38 100 PRO A CA 1
ATOM 777 C C . PRO A 1 100 ? -5.566 6.615 11.182 1.00 96.38 100 PRO A C 1
ATOM 779 O O . PRO A 1 100 ? -5.771 6.830 9.988 1.00 96.38 100 PRO A O 1
ATOM 782 N N . LYS A 1 101 ? -5.724 7.568 12.103 1.00 95.06 101 LYS A N 1
ATOM 783 C CA . LYS A 1 101 ? -6.067 8.950 11.761 1.00 95.06 101 LYS A CA 1
ATOM 784 C C . LYS A 1 101 ? -4.928 9.602 10.965 1.00 95.06 101 LYS A C 1
ATOM 786 O O . LYS A 1 101 ? -3.974 10.102 11.552 1.00 95.06 101 LYS A O 1
ATOM 791 N N . ILE A 1 102 ? -5.064 9.616 9.642 1.00 96.06 102 ILE A N 1
ATOM 792 C CA . ILE A 1 102 ? -4.135 10.252 8.701 1.00 96.06 102 ILE A CA 1
ATOM 793 C C . ILE A 1 102 ? -4.903 11.153 7.728 1.00 96.06 102 ILE A C 1
ATOM 795 O O . ILE A 1 102 ? -6.076 10.914 7.438 1.00 96.06 102 ILE A O 1
ATOM 799 N N . ALA A 1 103 ? -4.252 12.202 7.234 1.00 96.56 103 ALA A N 1
ATOM 800 C CA . ALA A 1 103 ? -4.799 13.095 6.214 1.00 96.56 103 ALA A CA 1
ATOM 801 C C . ALA A 1 103 ? -4.346 12.677 4.806 1.00 96.56 103 ALA A C 1
ATOM 803 O O . ALA A 1 103 ? -3.359 11.956 4.667 1.00 96.56 103 ALA A O 1
ATOM 804 N N . ALA A 1 104 ? -5.053 13.156 3.773 1.00 94.12 104 ALA A N 1
ATOM 805 C CA . ALA A 1 104 ? -4.722 12.927 2.358 1.00 94.12 104 ALA A CA 1
ATOM 806 C C . ALA A 1 104 ? -4.430 11.448 2.036 1.00 94.12 104 ALA A C 1
ATOM 808 O O . ALA A 1 104 ? -3.456 11.127 1.354 1.00 94.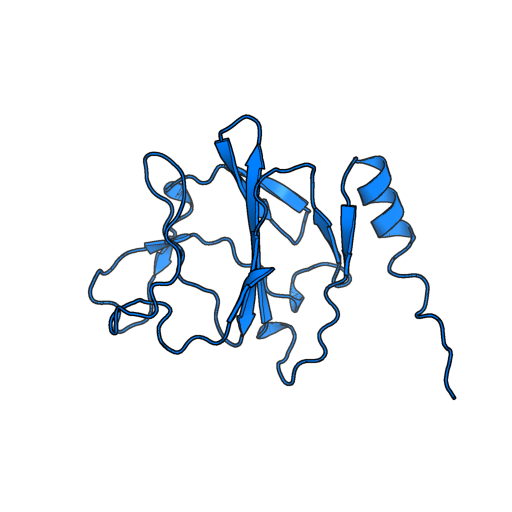12 104 ALA A O 1
ATOM 809 N N . CYS A 1 105 ? -5.248 10.550 2.595 1.00 94.69 105 CYS A N 1
ATOM 810 C CA . CYS A 1 105 ? -5.037 9.122 2.447 1.00 94.69 105 CYS A CA 1
ATOM 811 C C . CYS A 1 105 ? -5.246 8.690 0.995 1.00 94.69 105 CYS A C 1
ATOM 813 O O . CYS A 1 105 ? -6.172 9.165 0.341 1.00 94.69 105 CYS A O 1
ATOM 815 N N . LYS A 1 106 ? -4.396 7.778 0.525 1.00 96.31 106 LYS A N 1
ATOM 816 C CA . LYS A 1 106 ? -4.608 7.038 -0.716 1.00 96.31 106 LYS A CA 1
ATOM 817 C C . LYS A 1 106 ? -4.346 5.563 -0.472 1.00 96.31 106 LYS A C 1
ATOM 819 O O . LYS A 1 106 ? -3.272 5.219 0.037 1.00 96.31 106 LYS A O 1
ATOM 824 N N . ILE A 1 107 ? -5.301 4.718 -0.848 1.00 97.88 107 ILE A N 1
ATOM 825 C CA . ILE A 1 107 ? -5.148 3.261 -0.823 1.00 97.88 107 ILE A CA 1
ATOM 826 C C . ILE A 1 107 ? -4.935 2.788 -2.257 1.00 97.88 107 ILE A C 1
ATOM 828 O O . ILE A 1 107 ? -5.794 2.978 -3.112 1.00 97.88 107 ILE A O 1
ATOM 832 N N . PHE A 1 108 ? -3.786 2.176 -2.516 1.00 98.19 108 PHE A N 1
ATOM 833 C CA . PHE A 1 108 ? -3.456 1.545 -3.787 1.00 98.19 108 PHE A CA 1
ATOM 834 C C . PHE A 1 108 ? -3.838 0.075 -3.736 1.00 98.19 108 PHE A C 1
ATOM 836 O O . PHE A 1 108 ? -3.498 -0.608 -2.772 1.00 98.19 108 PHE A O 1
ATOM 843 N N . VAL A 1 109 ? -4.486 -0.414 -4.789 1.00 98.31 109 VAL A N 1
ATOM 844 C CA . VAL A 1 109 ? -4.748 -1.842 -4.989 1.00 98.31 109 VAL A CA 1
ATOM 845 C C . VAL A 1 109 ? -4.248 -2.221 -6.374 1.00 98.31 109 VAL A C 1
ATOM 847 O O . VAL A 1 109 ? -4.776 -1.717 -7.361 1.00 98.31 109 VAL A O 1
ATOM 850 N N . SER A 1 110 ? -3.250 -3.098 -6.460 1.00 98.25 110 SER A N 1
ATOM 851 C CA . SER A 1 110 ? -2.722 -3.619 -7.724 1.00 98.25 110 SER A CA 1
ATOM 852 C C . SER A 1 110 ? -2.820 -5.140 -7.794 1.00 98.25 110 SER A C 1
ATOM 854 O O . SER A 1 110 ? -2.998 -5.828 -6.783 1.00 98.25 110 SER A O 1
ATOM 856 N N . PHE A 1 111 ? -2.755 -5.665 -9.014 1.00 98.38 111 PHE A N 1
ATOM 857 C CA . PHE A 1 111 ? -2.957 -7.082 -9.299 1.00 98.38 111 PHE A CA 1
ATOM 858 C C . PHE A 1 111 ? -1.723 -7.690 -9.963 1.00 98.38 111 PHE A C 1
ATOM 860 O O . PHE A 1 111 ? -1.070 -7.037 -10.772 1.00 98.38 111 PHE A O 1
ATOM 867 N N . GLU A 1 112 ? -1.436 -8.947 -9.623 1.00 97.50 112 GLU A N 1
ATOM 868 C CA . GLU A 1 112 ? -0.320 -9.793 -10.083 1.00 97.50 112 GLU A CA 1
ATOM 869 C C . GLU A 1 112 ? 1.076 -9.312 -9.656 1.00 97.50 112 GLU A C 1
ATOM 871 O O . GLU A 1 112 ? 1.962 -10.137 -9.453 1.00 97.50 112 GLU A O 1
ATOM 876 N N . GLN A 1 113 ? 1.243 -8.013 -9.414 1.00 96.44 113 GLN A N 1
ATOM 877 C CA . GLN A 1 113 ? 2.469 -7.384 -8.931 1.00 96.44 113 GLN A CA 1
ATOM 878 C C . GLN A 1 113 ? 2.168 -6.087 -8.149 1.00 96.44 113 GLN A C 1
ATOM 880 O O . GLN A 1 113 ? 1.105 -5.482 -8.349 1.00 96.44 113 GLN A O 1
ATOM 885 N N . PRO A 1 114 ? 3.065 -5.644 -7.242 1.00 97.19 114 PRO A N 1
ATOM 886 C CA . PRO A 1 114 ? 2.953 -4.338 -6.589 1.00 97.19 114 PRO A CA 1
ATOM 887 C C . PRO A 1 114 ? 3.173 -3.192 -7.591 1.00 97.19 114 PRO A C 1
ATOM 889 O O . PRO A 1 114 ? 3.677 -3.410 -8.693 1.00 97.19 114 PRO A O 1
ATOM 892 N N . LEU A 1 115 ? 2.828 -1.963 -7.195 1.00 97.12 115 LEU A N 1
ATOM 893 C CA . LEU A 1 115 ? 3.293 -0.775 -7.914 1.00 97.12 115 LEU A CA 1
ATOM 894 C C . LEU A 1 115 ? 4.721 -0.416 -7.498 1.00 97.12 115 LEU A C 1
ATOM 896 O O . LEU A 1 115 ? 5.122 -0.582 -6.347 1.00 97.12 115 LEU A O 1
ATOM 900 N N . TYR A 1 116 ? 5.449 0.164 -8.437 1.00 96.69 116 TYR A N 1
ATOM 901 C CA . TYR A 1 116 ? 6.780 0.719 -8.278 1.00 96.69 116 TYR A CA 1
ATOM 902 C C . TYR A 1 116 ? 6.666 2.198 -7.907 1.00 96.69 116 TYR A C 1
ATOM 904 O O . TYR A 1 116 ? 6.605 3.091 -8.758 1.00 96.69 116 TYR A O 1
ATOM 912 N N . ILE A 1 117 ? 6.590 2.443 -6.600 1.00 96.75 117 ILE A N 1
ATOM 913 C CA . ILE A 1 117 ? 6.526 3.775 -5.997 1.00 96.75 117 ILE A CA 1
ATOM 914 C C . ILE A 1 117 ? 7.903 4.125 -5.438 1.00 96.75 117 ILE A C 1
ATOM 916 O O . ILE A 1 117 ? 8.471 3.350 -4.680 1.00 96.75 117 ILE A O 1
ATOM 920 N N . TYR A 1 118 ? 8.446 5.287 -5.785 1.00 96.50 118 TYR A N 1
ATOM 921 C CA . TYR A 1 118 ? 9.741 5.749 -5.289 1.00 96.50 118 TYR A CA 1
ATOM 922 C C . TYR A 1 118 ? 9.548 6.780 -4.178 1.00 96.50 118 TYR A C 1
ATOM 924 O O . TYR A 1 118 ? 8.868 7.785 -4.391 1.00 96.50 118 TYR A O 1
ATOM 932 N N . PHE A 1 119 ? 10.158 6.572 -3.008 1.00 97.31 119 PHE A N 1
ATOM 933 C CA . PHE A 1 119 ? 10.196 7.579 -1.942 1.00 97.31 119 PHE A CA 1
ATOM 934 C C . PHE A 1 119 ? 11.329 8.575 -2.166 1.00 97.31 119 PHE A C 1
ATOM 936 O O . PHE A 1 119 ? 12.494 8.195 -2.308 1.00 97.31 119 PHE A O 1
ATOM 943 N N . HIS A 1 120 ? 10.993 9.865 -2.184 1.00 94.12 120 HIS A N 1
ATOM 944 C CA . HIS A 1 120 ? 11.979 10.921 -2.384 1.00 94.12 120 HIS A CA 1
ATOM 945 C C . HIS A 1 120 ? 12.787 11.175 -1.100 1.00 94.12 120 HIS A C 1
ATOM 947 O O . HIS A 1 120 ? 12.206 11.188 -0.014 1.00 94.12 120 HIS A O 1
ATOM 953 N N . PRO A 1 121 ? 14.098 11.484 -1.193 1.00 88.69 121 PRO A N 1
ATOM 954 C CA . PRO A 1 121 ? 14.928 11.786 -0.019 1.00 88.69 121 PRO A CA 1
ATOM 955 C C . PRO A 1 121 ? 14.421 12.962 0.829 1.00 88.69 121 PRO A C 1
ATOM 957 O O . PRO A 1 121 ? 14.692 13.038 2.021 1.00 88.69 121 PRO A O 1
ATOM 960 N N . THR A 1 122 ? 13.693 13.896 0.213 1.00 86.62 122 THR A N 1
ATOM 961 C CA . THR A 1 122 ? 13.119 15.080 0.871 1.00 86.62 122 THR A CA 1
ATOM 962 C C . THR A 1 122 ? 11.660 14.885 1.297 1.00 86.62 122 THR A C 1
ATOM 964 O O . THR A 1 122 ? 10.988 15.859 1.628 1.00 86.62 122 THR A O 1
ATOM 967 N N . GLY A 1 123 ? 11.164 13.645 1.273 1.00 83.88 123 GLY A N 1
ATOM 968 C CA . GLY A 1 123 ? 9.791 13.283 1.611 1.00 83.88 123 GLY A CA 1
ATOM 969 C C . GLY A 1 123 ? 8.846 13.230 0.407 1.00 83.88 123 GLY A C 1
ATOM 970 O O . GLY A 1 123 ? 9.064 13.865 -0.626 1.00 83.88 123 GLY A O 1
ATOM 971 N N . GLY A 1 124 ? 7.767 12.462 0.566 1.00 90.38 124 GLY A N 1
ATOM 972 C CA . GLY A 1 124 ? 6.777 12.203 -0.480 1.00 90.38 124 GLY A CA 1
ATOM 973 C C . GLY A 1 124 ? 7.169 11.033 -1.380 1.00 90.38 124 GLY A C 1
ATOM 974 O O . GLY A 1 124 ? 8.140 10.321 -1.117 1.00 90.38 124 GLY A O 1
ATOM 975 N N . TYR A 1 125 ? 6.390 10.818 -2.439 1.00 95.12 125 TYR A N 1
ATOM 976 C CA . TYR A 1 125 ? 6.541 9.654 -3.302 1.00 95.12 125 TYR A CA 1
ATOM 977 C C . TYR A 1 125 ? 6.123 9.930 -4.751 1.00 95.12 125 TYR A C 1
ATOM 979 O O . TYR A 1 125 ? 5.329 10.839 -5.008 1.00 95.12 125 TYR A O 1
ATOM 987 N N . THR A 1 126 ? 6.626 9.126 -5.689 1.00 94.19 126 THR A N 1
ATOM 988 C CA . THR A 1 126 ? 6.214 9.174 -7.099 1.00 94.19 126 THR A CA 1
ATOM 989 C C . THR A 1 126 ? 4.879 8.470 -7.326 1.00 94.19 126 THR A C 1
ATOM 991 O O . THR A 1 126 ? 4.625 7.389 -6.802 1.00 94.19 126 THR A O 1
ATOM 994 N N . GLN A 1 127 ? 4.024 9.056 -8.161 1.00 91.69 127 GLN A N 1
ATOM 995 C CA . GLN A 1 127 ? 2.807 8.399 -8.643 1.00 91.69 127 GLN A CA 1
ATOM 996 C C . GLN A 1 127 ? 3.032 7.820 -10.045 1.00 91.69 127 GLN A C 1
ATOM 998 O O . GLN A 1 127 ? 3.850 8.375 -10.781 1.00 91.69 127 GLN A O 1
ATOM 1003 N N . PRO A 1 128 ? 2.305 6.752 -10.430 1.00 94.00 128 PRO A N 1
ATOM 1004 C CA . PRO A 1 128 ? 2.328 6.244 -11.799 1.00 94.00 128 PRO A CA 1
ATOM 1005 C C . PRO A 1 128 ? 2.018 7.343 -12.823 1.00 94.00 128 PRO A C 1
ATOM 1007 O O . PRO A 1 128 ? 1.006 8.039 -12.699 1.00 94.00 128 PRO A O 1
ATOM 1010 N N . ASN A 1 129 ? 2.867 7.485 -13.840 1.00 93.25 129 ASN A N 1
ATOM 1011 C CA . ASN A 1 129 ? 2.677 8.414 -14.947 1.00 93.25 129 ASN A CA 1
ATOM 1012 C C . ASN A 1 129 ? 2.241 7.668 -16.217 1.00 93.25 129 ASN A C 1
ATOM 1014 O O . ASN A 1 129 ? 3.063 7.127 -16.954 1.00 93.25 129 ASN A O 1
ATOM 1018 N N . PHE A 1 130 ? 0.941 7.699 -16.513 1.00 88.56 130 PHE A N 1
ATOM 1019 C CA . PHE A 1 130 ? 0.364 7.016 -17.678 1.00 88.56 130 PHE A CA 1
ATOM 1020 C C . PHE A 1 130 ? 0.799 7.587 -19.032 1.00 88.56 130 PHE A C 1
ATOM 1022 O O . PHE A 1 130 ? 0.673 6.906 -20.049 1.00 88.56 130 PHE A O 1
ATOM 1029 N N . GLU A 1 131 ? 1.296 8.823 -19.063 1.00 91.81 131 GLU A N 1
ATOM 1030 C CA . GLU A 1 131 ? 1.782 9.457 -20.291 1.00 91.81 131 GLU A CA 1
ATOM 1031 C C . GLU A 1 131 ? 3.220 9.035 -20.623 1.00 91.81 131 GLU A C 1
ATOM 1033 O O . GLU A 1 131 ? 3.666 9.208 -21.757 1.00 91.81 131 GLU A O 1
ATOM 1038 N N . ASN A 1 132 ? 3.946 8.462 -19.656 1.00 90.38 132 ASN A N 1
ATOM 1039 C CA . ASN A 1 132 ? 5.299 7.970 -19.857 1.00 90.38 132 ASN A CA 1
ATOM 1040 C C . ASN A 1 132 ? 5.281 6.471 -20.225 1.00 90.38 132 ASN A C 1
ATOM 1042 O O . ASN A 1 132 ? 5.008 5.632 -19.364 1.00 90.38 132 ASN A O 1
ATOM 1046 N N . PRO A 1 133 ? 5.611 6.091 -21.474 1.00 89.38 133 PRO A N 1
ATOM 1047 C CA . PRO A 1 133 ? 5.629 4.686 -21.883 1.00 89.38 133 PRO A CA 1
ATOM 1048 C C . PRO A 1 133 ? 6.730 3.867 -21.197 1.00 89.38 133 PRO A C 1
ATOM 1050 O O . PRO A 1 133 ? 6.687 2.644 -21.262 1.00 89.38 133 PRO A O 1
ATOM 1053 N N . THR A 1 134 ? 7.706 4.516 -20.554 1.00 90.62 134 THR A N 1
ATOM 1054 C CA . THR A 1 134 ? 8.755 3.848 -19.771 1.00 90.62 134 THR A CA 1
ATOM 1055 C C . THR A 1 134 ? 8.526 3.976 -18.264 1.00 90.62 134 THR A C 1
ATOM 1057 O O . THR A 1 134 ? 9.472 3.815 -17.494 1.00 90.62 134 THR A O 1
ATOM 1060 N N . ASP A 1 135 ? 7.323 4.354 -17.821 1.00 93.19 135 ASP A N 1
ATOM 1061 C CA . ASP A 1 135 ? 6.988 4.300 -16.398 1.00 93.19 135 ASP A CA 1
ATOM 1062 C C . ASP A 1 135 ? 7.064 2.840 -15.918 1.00 93.19 135 ASP A C 1
ATOM 1064 O O . ASP A 1 135 ? 6.512 1.961 -16.583 1.00 93.19 135 ASP A O 1
ATOM 1068 N N . PRO A 1 136 ? 7.697 2.549 -14.771 1.00 94.81 136 PRO A N 1
ATOM 1069 C CA . PRO A 1 136 ? 7.797 1.180 -14.258 1.00 94.81 136 PRO A CA 1
ATOM 1070 C C . PRO A 1 136 ? 6.425 0.562 -13.935 1.00 94.81 136 PRO A C 1
ATOM 1072 O O . PRO A 1 136 ? 6.301 -0.653 -13.820 1.00 94.81 136 PRO A O 1
ATOM 1075 N N . ASN A 1 137 ? 5.375 1.377 -13.799 1.00 95.44 137 ASN A N 1
ATOM 1076 C CA . ASN A 1 137 ? 4.001 0.932 -13.580 1.00 95.44 137 ASN A CA 1
ATOM 1077 C C . 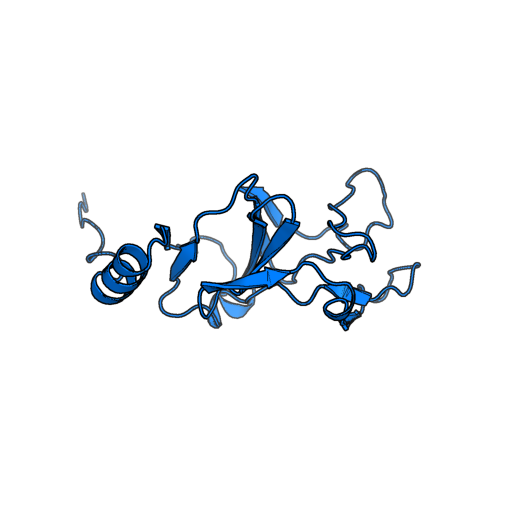ASN A 1 137 ? 3.205 0.745 -14.878 1.00 95.44 137 ASN A C 1
ATOM 1079 O O . ASN A 1 137 ? 2.010 0.435 -14.824 1.00 95.44 137 ASN A O 1
ATOM 1083 N N . HIS A 1 138 ? 3.821 0.952 -16.044 1.00 92.81 138 HIS A N 1
ATOM 1084 C CA . HIS A 1 138 ? 3.143 0.806 -17.323 1.00 92.81 138 HIS A CA 1
ATOM 1085 C C . HIS A 1 138 ? 2.610 -0.625 -17.495 1.00 92.81 138 HIS A C 1
ATOM 1087 O O . HIS A 1 138 ? 3.314 -1.607 -17.281 1.00 92.81 138 HIS A O 1
ATOM 1093 N N . GLY A 1 139 ? 1.333 -0.753 -17.866 1.00 91.75 139 GLY A N 1
ATOM 1094 C CA . GLY A 1 139 ? 0.671 -2.050 -18.043 1.00 91.75 139 GLY A CA 1
ATOM 1095 C C . GLY A 1 139 ? 0.227 -2.750 -16.751 1.00 91.75 139 GLY A C 1
ATOM 1096 O O . GLY A 1 139 ? -0.524 -3.724 -16.835 1.00 91.75 139 GLY A O 1
ATOM 1097 N N . ILE A 1 140 ? 0.598 -2.252 -15.566 1.00 95.19 140 ILE A N 1
ATOM 1098 C CA . ILE A 1 140 ? 0.108 -2.806 -14.299 1.00 95.19 140 ILE A CA 1
ATOM 1099 C C . ILE A 1 140 ? -1.352 -2.403 -14.105 1.00 95.19 140 ILE A C 1
ATOM 1101 O O . ILE A 1 140 ? -1.716 -1.229 -14.177 1.00 95.19 140 ILE A O 1
ATOM 1105 N N . ARG A 1 141 ? -2.209 -3.383 -13.809 1.00 96.56 141 ARG A N 1
ATOM 1106 C CA . ARG A 1 141 ? -3.588 -3.110 -13.406 1.00 96.56 141 ARG A CA 1
ATOM 1107 C C . ARG A 1 141 ? -3.603 -2.652 -11.951 1.00 96.56 141 ARG A C 1
ATOM 1109 O O . ARG A 1 141 ? -3.251 -3.428 -11.064 1.00 96.56 141 ARG A O 1
ATOM 1116 N N . PHE A 1 142 ? -4.085 -1.440 -11.702 1.00 97.31 142 PHE A N 1
ATOM 1117 C CA . PHE A 1 142 ? -4.289 -0.935 -10.350 1.00 97.31 142 PHE A CA 1
ATOM 1118 C C . PHE A 1 142 ? -5.441 0.063 -10.270 1.00 97.31 142 PHE A C 1
ATOM 1120 O O . PHE A 1 142 ? -5.879 0.599 -11.283 1.00 97.31 142 PHE A O 1
ATOM 1127 N N . GLU A 1 143 ? -5.902 0.307 -9.050 1.00 95.94 143 GLU A N 1
ATOM 1128 C CA . GLU A 1 143 ? -6.872 1.340 -8.700 1.00 95.94 143 GLU A CA 1
ATOM 1129 C C . GLU A 1 143 ? -6.381 2.111 -7.471 1.00 95.94 143 GLU A C 1
ATOM 1131 O O . GLU A 1 143 ? -5.562 1.613 -6.687 1.00 95.94 143 GLU A O 1
ATOM 1136 N N . THR A 1 144 ? -6.901 3.324 -7.290 1.00 95.31 144 THR A N 1
ATOM 1137 C CA . THR A 1 144 ? -6.662 4.127 -6.086 1.00 95.31 144 THR A CA 1
ATOM 1138 C C . THR A 1 144 ? -7.975 4.585 -5.476 1.00 95.31 144 THR A C 1
ATOM 1140 O O . THR A 1 144 ? -8.834 5.081 -6.205 1.00 95.31 144 THR A O 1
ATOM 1143 N N . ILE A 1 145 ? -8.093 4.458 -4.155 1.00 93.06 145 ILE A N 1
ATOM 1144 C CA . ILE A 1 145 ? -9.218 4.944 -3.341 1.00 93.06 145 ILE A CA 1
ATOM 1145 C C . ILE A 1 145 ? -8.775 6.182 -2.569 1.00 93.06 145 ILE A C 1
ATOM 1147 O O . ILE A 1 145 ? -7.645 6.143 -2.019 1.00 93.06 145 ILE A O 1
#

Sequence (145 aa):
FREELAAPFNDARNANFVASGKLPYLLDNKSRYGRDQVYIAATGIVDGNPVWVHLSDSSIHPMDSSFNTIPGPSDDPTGWLYADIFTRLSDIPLDTFGLPKIAACKIFVSFEQPLYIYFHPTGGYTQPNFENPTDPNHGIRFETI

Radius of gyration: 16.32 Å; chains: 1; bounding box: 51×32×43 Å